Protein AF-G4YUX6-F1 (afdb_monomer)

Radius of gyration: 22.44 Å; Cα contacts (8 Å, |Δi|>4): 174; chains: 1; bounding box: 49×54×58 Å

Mean predicted aligned error: 15.96 Å

Organism: Phytophthora sojae (strain P6497) (NCBI:txid1094619)

Foldseek 3Di:
DFEAADPVQDPPDVPDDQPDAQDGYTYDNVSDAAQVNVVVQVPPCRPPQCPDPGPNVDFDDDDDDPDRRNDDPAPLCVALVVQLVVQLVVVVVVVLVVQVVVVQCDPPDRHHDDPDDVVVVVSSVVSNVVQQPDADPVRHRRVNVSCVLQQNDDPPVRDDDPDVRPPVSPDDD

Solvent-accessible surface area (backbone atoms only — not comparable to full-atom values): 10595 Å² total; per-residue (Å²): 119,46,61,39,69,29,85,78,41,47,78,73,48,90,94,48,83,84,76,53,85,79,45,44,70,49,35,24,65,81,39,58,77,34,38,68,62,45,52,58,42,73,71,31,45,70,59,62,41,52,31,94,87,33,100,48,60,60,96,73,87,82,87,77,73,94,46,84,27,69,47,63,95,43,74,67,61,61,43,53,59,45,48,31,52,51,45,43,48,54,53,51,51,55,50,50,55,47,34,62,74,72,63,43,54,30,96,90,49,101,44,70,50,81,82,56,70,64,52,55,53,53,46,51,53,49,22,52,52,51,43,65,70,38,51,51,98,84,67,48,32,39,66,60,51,41,31,41,62,66,67,75,47,68,54,97,86,70,55,86,68,91,62,86,49,80,61,84,71,74,77,85,127

pLDDT: mean 72.68, std 15.34, range [26.62, 92.75]

Secondary structure (DSSP, 8-state):
-EEEE-TT--SSPTT-----TT--EEEETTSS--HHHHHHHHT-HHHHS-STTSTT-S--PPP----TTT--S-HHHHTHHHHHHHHHHHHHHHHHHHHHHHT-B-TTSSSBPP-HHHHHHHHHHHHHHHHHH-B-TTS-BHHHHHHHHTTSS--TT----------S-----

Sequence (173 aa):
MLIFKNPNSSHPIQGLPDSVDGVCYRSTPSAFINNVTMEEWLHDVRCCCWGPGGPFAGDRILWMDNASGHSSPEPADRFPIQRIKAHWRSICEARNMQAIRDGDWATNSKALSNPGKQFFLETAAECIRRVNLEVDNAGLNWAKKSMLECGLDVPADGVWKLVESYVSSWRLT

Structure (mmCIF, N/CA/C/O backbone):
data_AF-G4YUX6-F1
#
_entry.id   AF-G4YUX6-F1
#
loop_
_atom_site.group_PDB
_atom_site.id
_atom_site.type_symbol
_atom_site.label_atom_id
_atom_site.label_alt_id
_atom_site.label_comp_id
_atom_site.label_asym_id
_atom_site.label_entity_id
_atom_site.label_seq_id
_atom_site.pdbx_PDB_ins_code
_atom_site.Cartn_x
_atom_site.Cartn_y
_atom_site.Cartn_z
_atom_site.occupancy
_atom_site.B_iso_or_equiv
_atom_site.auth_seq_id
_atom_site.auth_comp_id
_atom_site.auth_asym_id
_atom_site.auth_atom_id
_atom_site.pdbx_PDB_model_num
ATOM 1 N N . MET A 1 1 ? 6.315 -18.478 12.107 1.00 76.69 1 MET A N 1
ATOM 2 C CA . MET A 1 1 ? 6.944 -17.266 12.671 1.00 76.69 1 MET A CA 1
ATOM 3 C C . MET A 1 1 ? 5.980 -16.585 13.625 1.00 76.69 1 MET A C 1
ATOM 5 O O . MET A 1 1 ? 4.806 -16.485 13.285 1.00 76.69 1 MET A O 1
ATOM 9 N N . LEU A 1 2 ? 6.449 -16.112 14.780 1.00 84.75 2 LEU A N 1
ATOM 10 C CA . LEU A 1 2 ? 5.675 -15.253 15.688 1.00 84.75 2 LEU A CA 1
ATOM 11 C C . LEU A 1 2 ? 6.240 -13.828 15.694 1.00 84.75 2 LEU A C 1
ATOM 13 O O . LEU A 1 2 ? 7.456 -13.656 15.682 1.00 84.75 2 LEU A O 1
ATOM 17 N N . ILE A 1 3 ? 5.374 -12.811 15.736 1.00 85.25 3 ILE A N 1
ATOM 18 C CA . ILE A 1 3 ? 5.790 -11.403 15.813 1.00 85.25 3 ILE A CA 1
ATOM 19 C C . ILE A 1 3 ? 5.377 -10.824 17.161 1.00 85.25 3 ILE A C 1
ATOM 21 O O . ILE A 1 3 ? 4.189 -10.712 17.463 1.00 85.25 3 ILE A O 1
ATOM 25 N N . PHE A 1 4 ? 6.360 -10.431 17.966 1.00 88.50 4 PHE A N 1
ATOM 26 C CA . PHE A 1 4 ? 6.120 -9.752 19.234 1.00 88.50 4 PHE A CA 1
ATOM 27 C C . PHE A 1 4 ? 6.168 -8.236 19.081 1.00 88.50 4 PHE A C 1
ATOM 29 O O . PHE A 1 4 ? 6.971 -7.684 18.328 1.00 88.50 4 PHE A O 1
ATOM 36 N N . LYS A 1 5 ? 5.335 -7.547 19.862 1.00 87.81 5 LYS A N 1
ATOM 37 C CA . LYS A 1 5 ? 5.416 -6.095 19.989 1.00 87.81 5 LYS A CA 1
ATOM 38 C C . LYS A 1 5 ? 6.638 -5.723 20.830 1.00 87.81 5 LYS A C 1
ATOM 40 O O . LYS A 1 5 ? 6.670 -6.022 22.020 1.00 87.81 5 LYS A O 1
ATOM 45 N N . ASN A 1 6 ? 7.609 -5.041 20.235 1.00 88.12 6 ASN A N 1
ATOM 46 C CA . ASN A 1 6 ? 8.800 -4.544 20.922 1.00 88.12 6 ASN A CA 1
ATOM 47 C C . ASN A 1 6 ? 9.208 -3.181 20.338 1.00 88.12 6 ASN A C 1
ATOM 49 O O . ASN A 1 6 ? 9.553 -3.124 19.156 1.00 88.12 6 ASN A O 1
ATOM 53 N N . PRO A 1 7 ? 9.214 -2.093 21.131 1.00 85.94 7 PRO A N 1
ATOM 54 C CA . PRO A 1 7 ? 9.617 -0.766 20.658 1.00 85.94 7 PRO A CA 1
ATOM 55 C C . PRO A 1 7 ? 11.010 -0.732 20.022 1.00 85.94 7 PRO A C 1
ATOM 57 O O . PRO A 1 7 ? 11.224 0.002 19.062 1.00 85.94 7 PRO A O 1
ATOM 60 N N . ASN A 1 8 ? 11.935 -1.556 20.519 1.00 85.81 8 ASN A N 1
ATOM 61 C CA . ASN A 1 8 ? 13.319 -1.581 20.050 1.00 85.81 8 ASN A CA 1
ATOM 62 C C . ASN A 1 8 ? 13.522 -2.479 18.824 1.00 85.81 8 ASN A C 1
ATOM 64 O O . ASN A 1 8 ? 14.619 -2.500 18.278 1.00 85.81 8 ASN A O 1
ATOM 68 N N . SER A 1 9 ? 12.498 -3.244 18.418 1.00 84.31 9 SER A N 1
ATOM 69 C CA . SER A 1 9 ? 12.578 -4.253 17.344 1.00 84.31 9 SER A CA 1
ATOM 70 C C . SER A 1 9 ? 13.787 -5.190 17.465 1.00 84.31 9 SER A C 1
ATOM 72 O O . SER A 1 9 ? 14.329 -5.659 16.472 1.00 84.31 9 SER A O 1
ATOM 74 N N . SER A 1 10 ? 14.257 -5.439 18.689 1.00 84.12 10 SER A N 1
ATOM 75 C CA . SER A 1 10 ? 15.472 -6.212 18.927 1.00 84.12 10 SER A CA 1
ATOM 76 C C . SER A 1 10 ? 15.201 -7.710 18.790 1.00 84.12 10 SER A C 1
ATOM 78 O O . SER A 1 10 ? 14.180 -8.214 19.273 1.00 84.12 10 SER A O 1
ATOM 80 N N . HIS A 1 11 ? 16.139 -8.438 18.191 1.00 81.56 11 HIS A N 1
ATOM 81 C CA . HIS A 1 11 ? 16.162 -9.898 18.189 1.00 81.56 11 HIS A CA 1
ATOM 82 C C . HIS A 1 11 ? 17.566 -10.380 18.599 1.00 81.56 11 HIS A C 1
ATOM 84 O O . HIS A 1 11 ? 18.544 -9.932 18.001 1.00 81.56 11 HIS A O 1
ATOM 90 N N . PRO A 1 12 ? 17.692 -11.235 19.634 1.00 84.69 12 PRO A N 1
ATOM 91 C CA . PRO A 1 12 ? 16.630 -11.707 20.531 1.00 84.69 12 PRO A CA 1
ATOM 92 C C . PRO A 1 12 ? 16.077 -10.595 21.453 1.00 84.69 12 PRO A C 1
ATOM 94 O O . PRO A 1 12 ? 16.724 -9.578 21.706 1.00 84.69 12 PRO A O 1
ATOM 97 N N . ILE A 1 13 ? 14.861 -10.784 21.975 1.00 86.25 13 ILE A N 1
ATOM 98 C CA . ILE A 1 13 ? 14.311 -9.965 23.066 1.00 86.25 13 ILE A CA 1
ATOM 99 C C . ILE A 1 13 ? 15.038 -10.347 24.363 1.00 86.25 13 ILE A C 1
ATOM 101 O O . ILE A 1 13 ? 15.202 -11.528 24.672 1.00 86.25 13 ILE A O 1
ATOM 105 N N . GLN A 1 14 ? 15.467 -9.350 25.143 1.00 85.31 14 GLN A N 1
ATOM 106 C CA . GLN A 1 14 ? 16.154 -9.584 26.413 1.00 85.31 14 GLN A CA 1
ATOM 107 C C . GLN A 1 14 ? 15.294 -10.455 27.344 1.00 85.31 14 GLN A C 1
ATOM 109 O O . GLN A 1 14 ? 14.161 -10.105 27.664 1.00 85.31 14 GLN A O 1
ATOM 114 N N . GLY A 1 15 ? 15.847 -11.587 27.787 1.00 85.69 15 GLY A N 1
ATOM 115 C CA . GLY A 1 15 ? 15.155 -12.534 28.666 1.00 85.69 15 GLY A CA 1
ATOM 116 C C . GLY A 1 15 ? 14.220 -13.523 27.959 1.00 85.69 15 GLY A C 1
ATOM 117 O O . GLY A 1 15 ? 13.627 -14.353 28.641 1.00 85.69 15 GLY A O 1
ATOM 118 N N . LEU A 1 16 ? 14.109 -13.487 26.625 1.00 84.94 16 LEU A N 1
ATOM 119 C CA . LEU A 1 16 ? 13.313 -14.440 25.850 1.00 84.94 16 LEU A CA 1
ATOM 120 C C . LEU A 1 16 ? 14.203 -15.215 24.859 1.00 84.94 16 LEU A C 1
ATOM 122 O O . LEU A 1 16 ? 14.509 -14.706 23.778 1.00 84.94 16 LEU A O 1
ATOM 126 N N . PRO A 1 17 ? 14.631 -16.444 25.187 1.00 82.88 17 PRO A N 1
ATOM 127 C CA . PRO A 1 17 ? 15.418 -17.256 24.267 1.00 82.88 17 PRO A CA 1
ATOM 128 C C . PRO A 1 17 ? 14.576 -17.708 23.064 1.00 82.88 17 PRO A C 1
ATOM 130 O O . PRO A 1 17 ? 13.435 -18.138 23.211 1.00 82.88 17 PRO A O 1
ATOM 133 N N . ASP A 1 18 ? 15.152 -17.630 21.864 1.00 82.62 18 ASP A N 1
ATOM 134 C CA . ASP A 1 18 ? 14.541 -18.092 20.608 1.00 82.62 18 ASP A CA 1
ATOM 135 C C . ASP A 1 18 ? 14.989 -19.530 20.303 1.00 82.62 18 ASP A C 1
ATOM 137 O O . ASP A 1 18 ? 15.729 -19.774 19.351 1.00 82.62 18 ASP A O 1
ATOM 141 N N . SER A 1 19 ? 14.645 -20.472 21.186 1.00 82.06 19 SER A N 1
ATOM 142 C CA . SER A 1 19 ? 15.184 -21.845 21.187 1.00 82.06 19 SER A CA 1
ATOM 143 C C . SER A 1 19 ? 14.128 -22.939 21.005 1.00 82.06 19 SER A C 1
ATOM 145 O O . SER A 1 19 ? 14.413 -24.108 21.260 1.00 82.06 19 SER A O 1
ATOM 147 N N . VAL A 1 20 ? 12.901 -22.577 20.627 1.00 80.31 20 VAL A N 1
ATOM 148 C CA . VAL A 1 20 ? 11.814 -23.540 20.410 1.00 80.31 20 VAL A CA 1
ATOM 149 C C . VAL A 1 20 ? 11.936 -24.117 19.002 1.00 80.31 20 VAL A C 1
ATOM 151 O O . VAL A 1 20 ? 11.973 -23.376 18.025 1.00 80.31 20 VAL A O 1
ATOM 154 N N . ASP A 1 21 ? 12.014 -25.440 18.892 1.00 73.81 21 ASP A N 1
ATOM 155 C CA . ASP A 1 21 ? 12.137 -26.094 17.590 1.00 73.81 21 ASP A CA 1
ATOM 156 C C . ASP A 1 21 ? 10.870 -25.904 16.736 1.00 73.81 21 ASP A C 1
ATOM 158 O O . ASP A 1 21 ? 9.747 -25.891 17.247 1.00 73.81 21 ASP A O 1
ATOM 162 N N . GLY A 1 22 ? 11.054 -25.703 15.431 1.00 72.56 22 GLY A N 1
ATOM 163 C CA . GLY A 1 22 ? 9.977 -25.439 14.470 1.00 72.56 22 GLY A CA 1
ATOM 164 C C . GLY A 1 22 ? 9.318 -24.052 14.551 1.00 72.56 22 GLY A C 1
ATOM 165 O O . GLY A 1 22 ? 8.469 -23.735 13.716 1.00 72.56 22 GLY A O 1
ATOM 166 N N . VAL A 1 23 ? 9.691 -23.196 15.512 1.00 73.81 23 VAL A N 1
ATOM 167 C CA . VAL A 1 23 ? 9.138 -21.839 15.645 1.00 73.81 23 VAL A CA 1
ATOM 168 C C . VAL A 1 23 ? 10.242 -20.832 15.951 1.00 73.81 23 VAL A C 1
ATOM 170 O O . VAL A 1 23 ? 10.874 -20.889 16.994 1.00 73.81 23 VAL A O 1
ATOM 173 N N . CYS A 1 24 ? 10.403 -19.840 15.078 1.00 80.81 24 CYS A N 1
ATOM 174 C CA . CYS A 1 24 ? 11.178 -18.633 15.356 1.00 80.81 24 CYS A CA 1
ATOM 175 C C . CYS A 1 24 ? 10.247 -17.447 15.641 1.00 80.81 24 CYS A C 1
ATOM 177 O O . CYS A 1 24 ? 9.131 -17.364 15.093 1.00 80.81 24 CYS A O 1
ATOM 179 N N . TYR A 1 25 ? 10.720 -16.495 16.444 1.00 87.31 25 TYR A N 1
ATOM 180 C CA . TYR A 1 25 ? 10.066 -15.198 16.594 1.00 87.31 25 TYR A CA 1
ATOM 181 C C . TYR A 1 25 ? 10.913 -14.039 16.054 1.00 87.31 25 TYR A C 1
ATOM 183 O O . TYR A 1 25 ? 12.139 -14.114 15.963 1.00 87.31 25 TYR A O 1
ATOM 191 N N . ARG A 1 26 ? 10.245 -12.932 15.728 1.00 87.38 26 ARG A N 1
ATOM 192 C CA . ARG A 1 26 ? 10.851 -11.602 15.556 1.00 87.38 26 ARG A CA 1
ATOM 193 C C . ARG A 1 26 ? 10.054 -10.574 16.339 1.00 87.38 26 ARG A C 1
ATOM 195 O O . ARG A 1 26 ? 9.035 -10.899 16.956 1.00 87.38 26 ARG A O 1
ATOM 202 N N . SER A 1 27 ? 10.528 -9.334 16.350 1.00 88.56 27 SER A N 1
ATOM 203 C CA . SER A 1 27 ? 9.844 -8.269 17.064 1.00 88.56 27 SER A CA 1
ATOM 204 C C . SER A 1 27 ? 9.809 -6.967 16.276 1.00 88.56 27 SER A C 1
ATOM 206 O O . SER A 1 27 ? 10.778 -6.607 15.617 1.00 88.56 27 SER A O 1
ATOM 208 N N . THR A 1 28 ? 8.670 -6.277 16.329 1.00 86.62 28 THR A N 1
ATOM 209 C CA . THR A 1 28 ? 8.457 -4.979 15.672 1.00 86.62 28 THR A CA 1
ATOM 210 C C . THR A 1 28 ? 7.676 -4.045 16.598 1.00 86.62 28 THR A C 1
ATOM 212 O O . THR A 1 28 ? 6.963 -4.519 17.491 1.00 86.62 28 THR A O 1
ATOM 215 N N . PRO A 1 29 ? 7.718 -2.712 16.414 1.00 85.06 29 PRO A N 1
ATOM 216 C CA . PRO A 1 29 ? 7.067 -1.781 17.341 1.00 85.06 29 PRO A CA 1
ATOM 217 C C . PRO A 1 29 ? 5.538 -1.893 17.307 1.00 85.06 29 PRO A C 1
ATOM 219 O O . PRO A 1 29 ? 4.855 -1.568 18.281 1.00 85.06 29 PRO A O 1
ATOM 222 N N . SER A 1 30 ? 4.997 -2.362 16.182 1.00 84.81 30 SER A N 1
ATOM 223 C CA . SER A 1 30 ? 3.564 -2.478 15.922 1.00 84.81 30 SER A CA 1
ATOM 224 C C . SER A 1 30 ? 3.024 -3.903 16.074 1.00 84.81 30 SER A C 1
ATOM 226 O O . SER A 1 30 ? 1.810 -4.073 16.046 1.00 84.81 30 SER A O 1
ATOM 228 N N . ALA A 1 31 ? 3.893 -4.904 16.274 1.00 84.38 31 ALA A N 1
ATOM 229 C CA . ALA A 1 31 ? 3.558 -6.332 16.225 1.00 84.38 31 ALA A CA 1
ATOM 230 C C . ALA A 1 31 ? 3.065 -6.832 14.849 1.00 84.38 31 ALA A C 1
ATOM 232 O O . ALA A 1 31 ? 2.552 -7.944 14.743 1.00 84.38 31 ALA A O 1
ATOM 233 N N . PHE A 1 32 ? 3.227 -6.028 13.795 1.00 82.94 32 PHE A N 1
ATOM 234 C CA . PHE A 1 32 ? 2.947 -6.425 12.416 1.00 82.94 32 PHE A CA 1
ATOM 235 C C . PHE A 1 32 ? 4.242 -6.763 11.676 1.00 82.94 32 PHE A C 1
ATOM 237 O O . PHE A 1 32 ? 5.305 -6.222 11.995 1.00 82.94 32 PHE A O 1
ATOM 244 N N . ILE A 1 33 ? 4.133 -7.645 10.680 1.00 78.31 33 ILE A N 1
ATOM 245 C CA . ILE A 1 33 ? 5.218 -7.958 9.746 1.00 78.31 33 ILE A CA 1
ATOM 246 C C . ILE A 1 33 ? 5.518 -6.733 8.871 1.00 78.31 33 ILE A C 1
ATOM 248 O O . ILE A 1 33 ? 4.611 -6.002 8.464 1.00 78.31 33 ILE A O 1
ATOM 252 N N . ASN A 1 34 ? 6.797 -6.517 8.587 1.00 78.38 34 ASN A N 1
ATOM 253 C CA . ASN A 1 34 ? 7.279 -5.564 7.594 1.00 78.38 34 ASN A CA 1
ATOM 254 C C . ASN A 1 34 ? 8.292 -6.268 6.680 1.00 78.38 34 ASN A C 1
ATOM 256 O O . ASN A 1 34 ? 8.671 -7.409 6.943 1.00 78.38 34 ASN A O 1
ATOM 260 N N . ASN A 1 35 ? 8.735 -5.573 5.637 1.00 74.19 35 ASN A N 1
ATOM 261 C CA . ASN A 1 35 ? 9.688 -6.089 4.658 1.00 74.19 35 ASN A CA 1
ATOM 262 C C . ASN A 1 35 ? 10.990 -6.609 5.292 1.00 74.19 35 ASN A C 1
ATOM 264 O O . ASN A 1 35 ? 11.410 -7.716 4.982 1.00 74.19 35 ASN A O 1
ATOM 268 N N . VAL A 1 36 ? 11.583 -5.867 6.233 1.00 78.88 36 VAL A N 1
ATOM 269 C CA . VAL A 1 36 ? 12.828 -6.271 6.913 1.00 78.88 36 VAL A CA 1
ATOM 270 C C . VAL A 1 36 ? 12.622 -7.564 7.700 1.00 78.88 36 VAL A C 1
ATOM 272 O O . VAL A 1 36 ? 13.368 -8.525 7.561 1.00 78.88 36 VAL A O 1
ATOM 275 N N . THR A 1 37 ? 11.557 -7.623 8.496 1.00 77.88 37 THR A N 1
ATOM 276 C CA . THR A 1 37 ? 11.209 -8.799 9.297 1.00 77.88 37 THR A CA 1
ATOM 277 C C . THR A 1 37 ? 10.868 -10.009 8.423 1.00 77.88 37 THR A C 1
ATOM 279 O O . THR A 1 37 ? 11.143 -11.143 8.810 1.00 77.88 37 THR A O 1
ATOM 282 N N . MET A 1 38 ? 10.289 -9.779 7.244 1.00 78.88 38 MET A N 1
ATOM 283 C CA . MET A 1 38 ? 10.006 -10.818 6.258 1.00 78.88 38 MET A CA 1
ATOM 284 C C . MET A 1 38 ? 11.296 -11.375 5.633 1.00 78.88 38 MET A C 1
ATOM 286 O O . MET A 1 38 ? 11.452 -12.591 5.548 1.00 78.88 38 MET A O 1
ATOM 290 N N . GLU A 1 39 ? 12.249 -10.516 5.263 1.00 75.56 39 GLU A N 1
ATOM 291 C CA . GLU A 1 39 ? 13.572 -10.929 4.769 1.00 75.56 39 GLU A CA 1
ATOM 292 C C . GLU A 1 39 ? 14.336 -11.735 5.829 1.00 75.56 39 GLU A C 1
ATOM 294 O O . GLU A 1 39 ? 14.796 -12.849 5.570 1.00 75.56 39 GLU A O 1
ATOM 299 N N . GLU A 1 40 ? 14.394 -11.232 7.065 1.00 77.94 40 GLU A N 1
ATOM 300 C CA . GLU A 1 40 ? 15.013 -11.934 8.196 1.00 77.94 40 GLU A CA 1
ATOM 301 C C . GLU A 1 40 ? 14.377 -13.300 8.479 1.00 77.94 40 GLU A C 1
ATOM 303 O O . GLU A 1 40 ? 15.036 -14.188 9.028 1.00 77.94 40 GLU A O 1
ATOM 308 N N . TRP A 1 41 ? 13.090 -13.464 8.167 1.00 76.44 41 TRP A N 1
ATOM 309 C CA . TRP A 1 41 ? 12.398 -14.741 8.282 1.00 76.44 41 TRP A CA 1
ATOM 310 C C . TRP A 1 41 ? 12.785 -15.697 7.162 1.00 76.44 41 TRP A C 1
ATOM 312 O O . TRP A 1 41 ? 13.108 -16.848 7.449 1.00 76.44 41 TRP A O 1
ATOM 322 N N . 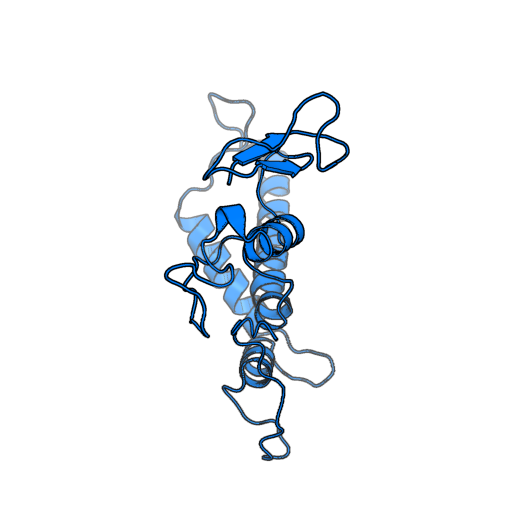LEU A 1 42 ? 12.811 -15.234 5.910 1.00 75.12 42 LEU A N 1
ATOM 323 C CA . LEU A 1 42 ? 13.205 -16.053 4.759 1.00 75.12 42 LEU A CA 1
ATOM 324 C C . LEU A 1 42 ? 14.629 -16.607 4.904 1.00 75.12 42 LEU A C 1
ATOM 326 O O . LEU A 1 42 ? 14.883 -17.744 4.511 1.00 75.12 42 LEU A O 1
ATOM 330 N N . HIS A 1 43 ? 15.529 -15.850 5.534 1.00 73.56 43 HIS A N 1
ATOM 331 C CA . HIS A 1 43 ? 16.889 -16.299 5.836 1.00 73.56 43 HIS A CA 1
ATOM 332 C C . HIS A 1 43 ? 17.001 -17.225 7.068 1.00 73.56 43 HIS A C 1
ATOM 334 O O . HIS A 1 43 ? 18.052 -17.835 7.277 1.00 73.56 43 HIS A O 1
ATOM 340 N N . ASP A 1 44 ? 15.953 -17.376 7.890 1.00 73.44 44 ASP A N 1
ATOM 341 C CA . ASP A 1 44 ? 15.985 -18.249 9.072 1.00 73.44 44 ASP A CA 1
ATOM 342 C C . ASP A 1 44 ? 15.709 -19.710 8.692 1.00 73.44 44 ASP A C 1
ATOM 344 O O . ASP A 1 44 ? 14.568 -20.163 8.538 1.00 73.44 44 ASP A O 1
ATOM 348 N N . VAL A 1 45 ? 16.794 -20.479 8.591 1.00 66.62 45 VAL A N 1
ATOM 349 C CA . VAL A 1 45 ? 16.792 -21.900 8.212 1.00 66.62 45 VAL A CA 1
ATOM 350 C C . VAL A 1 45 ? 15.887 -22.776 9.083 1.00 66.62 45 VAL A C 1
ATOM 352 O O . VAL A 1 45 ? 15.367 -23.781 8.594 1.00 66.62 45 VAL A O 1
ATOM 355 N N . ARG A 1 46 ? 15.655 -22.396 10.348 1.00 68.19 46 ARG A N 1
ATOM 356 C CA . ARG A 1 46 ? 14.812 -23.153 11.295 1.00 68.19 46 ARG A CA 1
ATOM 357 C C . ARG A 1 46 ? 13.329 -22.997 10.993 1.00 68.19 46 ARG A C 1
ATOM 359 O O . ARG A 1 46 ? 12.534 -23.887 11.267 1.00 68.19 46 ARG A O 1
ATOM 366 N N . CYS A 1 47 ? 12.963 -21.837 10.466 1.00 62.03 47 CYS A N 1
ATOM 367 C CA . CYS A 1 47 ? 11.580 -21.406 10.345 1.00 62.03 47 CYS A CA 1
ATOM 368 C C . CYS A 1 47 ? 10.975 -21.779 8.993 1.00 62.03 47 CYS A C 1
ATOM 370 O O . CYS A 1 47 ? 9.760 -21.924 8.870 1.00 62.03 47 CYS A O 1
ATOM 372 N N . CYS A 1 48 ? 11.831 -21.910 7.986 1.00 58.47 48 CYS A N 1
ATOM 373 C CA . CYS A 1 48 ? 11.393 -21.952 6.607 1.00 58.47 48 CYS A CA 1
ATOM 374 C C . CYS A 1 48 ? 11.709 -23.316 5.937 1.00 58.47 48 CYS A C 1
ATOM 376 O O . CYS A 1 48 ? 11.267 -23.567 4.824 1.00 58.47 48 CYS A O 1
ATOM 378 N N . CYS A 1 49 ? 12.409 -24.243 6.607 1.00 59.09 49 CYS A N 1
ATOM 379 C CA . CYS A 1 49 ? 12.775 -25.564 6.061 1.00 59.09 49 CYS A CA 1
ATOM 380 C C . CYS A 1 49 ? 13.660 -25.518 4.783 1.00 59.09 49 CYS A C 1
ATOM 382 O O . CYS A 1 49 ? 13.791 -26.534 4.097 1.00 59.09 49 CYS A O 1
ATOM 384 N N . TRP A 1 50 ? 14.296 -24.372 4.484 1.00 57.31 50 TRP A N 1
ATOM 385 C CA . TRP A 1 50 ? 15.209 -24.158 3.335 1.00 57.31 50 TRP A CA 1
ATOM 386 C C . TRP A 1 50 ? 16.680 -24.449 3.662 1.00 57.31 50 TRP A C 1
ATOM 388 O O . TRP A 1 50 ? 17.553 -24.233 2.827 1.00 57.31 50 TRP A O 1
ATOM 398 N N . GLY A 1 51 ? 16.980 -24.907 4.880 1.00 57.16 51 GLY A N 1
ATOM 399 C CA . GLY A 1 51 ? 18.345 -25.261 5.262 1.00 57.16 51 GLY A CA 1
ATOM 400 C C . GLY A 1 51 ? 18.905 -26.434 4.439 1.00 57.16 51 GLY A C 1
ATOM 401 O O . GLY A 1 51 ? 18.134 -27.221 3.877 1.00 57.16 51 GLY A O 1
ATOM 402 N N . PRO A 1 52 ? 20.240 -26.606 4.397 1.00 50.69 52 PRO A N 1
ATOM 403 C CA . PRO A 1 52 ? 20.869 -27.757 3.754 1.00 50.69 52 PRO A CA 1
ATOM 404 C C . PRO A 1 52 ? 20.320 -29.065 4.346 1.00 50.69 52 PRO A C 1
ATOM 406 O O . PRO A 1 52 ? 20.483 -29.327 5.536 1.00 50.69 52 PRO A O 1
ATOM 409 N N . GLY A 1 53 ? 19.637 -29.868 3.526 1.00 57.06 53 GLY A N 1
ATOM 410 C CA . GLY A 1 53 ? 19.001 -31.126 3.947 1.00 57.06 53 GLY A CA 1
ATOM 411 C C . GLY A 1 53 ? 17.517 -31.032 4.332 1.00 57.06 53 GLY A C 1
ATOM 412 O O . GLY A 1 53 ? 16.912 -32.059 4.635 1.00 57.06 53 GLY A O 1
ATOM 413 N N . GLY A 1 54 ? 16.906 -29.844 4.289 1.00 59.78 54 GLY A N 1
ATOM 414 C CA . GLY A 1 54 ? 15.451 -29.690 4.375 1.00 59.78 54 GLY A CA 1
ATOM 415 C C . GLY A 1 54 ? 14.741 -30.110 3.076 1.00 59.78 54 GLY A C 1
ATOM 416 O O . GLY A 1 54 ? 15.365 -30.141 2.011 1.00 59.78 54 GLY A O 1
ATOM 417 N N . PRO A 1 55 ? 13.424 -30.396 3.106 1.00 57.19 55 PRO A N 1
A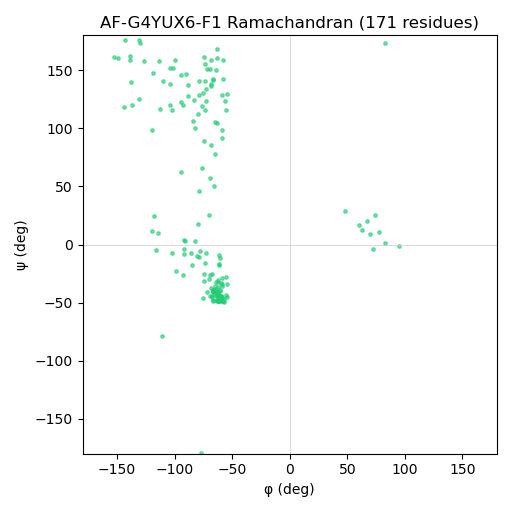TOM 418 C CA . PRO A 1 55 ? 12.658 -30.796 1.916 1.00 57.19 55 PRO A CA 1
ATOM 419 C C . PRO A 1 55 ? 12.628 -29.732 0.797 1.00 57.19 55 PRO A C 1
ATOM 421 O O . PRO A 1 55 ? 12.191 -30.020 -0.319 1.00 57.19 55 PRO A O 1
ATOM 424 N N . PHE A 1 56 ? 13.116 -28.514 1.067 1.00 59.38 56 PHE A N 1
ATOM 425 C CA . PHE A 1 56 ? 13.100 -27.370 0.152 1.00 59.38 56 PHE A CA 1
ATOM 426 C C . PHE A 1 56 ? 14.500 -26.847 -0.230 1.00 59.38 56 PHE A C 1
ATOM 428 O O . PHE A 1 56 ? 14.629 -25.697 -0.623 1.00 59.38 56 PHE A O 1
ATOM 435 N N . ALA A 1 57 ? 15.546 -27.676 -0.158 1.00 58.34 57 ALA A N 1
ATOM 436 C CA . ALA A 1 57 ? 16.953 -27.289 -0.366 1.00 58.34 57 ALA A CA 1
ATOM 437 C C . ALA A 1 57 ? 17.381 -26.922 -1.818 1.00 58.34 57 ALA A C 1
ATOM 439 O O . ALA A 1 57 ? 18.546 -27.083 -2.167 1.00 58.34 57 ALA A O 1
ATOM 440 N N . GLY A 1 58 ? 16.480 -26.464 -2.692 1.00 60.34 58 GLY A N 1
ATOM 441 C CA . GLY A 1 58 ? 16.842 -25.997 -4.041 1.00 60.34 58 GLY A CA 1
ATOM 442 C C . GLY A 1 58 ? 15.999 -24.806 -4.483 1.00 60.34 58 GLY A C 1
ATOM 443 O O . GLY A 1 58 ? 15.066 -24.438 -3.780 1.00 60.34 58 GLY A O 1
ATOM 444 N N . ASP A 1 59 ? 16.284 -24.245 -5.659 1.00 60.44 59 ASP A N 1
ATOM 445 C CA . ASP A 1 59 ? 15.569 -23.077 -6.196 1.00 60.44 59 ASP A CA 1
ATOM 446 C C . ASP A 1 59 ? 14.055 -23.312 -6.259 1.00 60.44 59 ASP A C 1
ATOM 448 O O . ASP A 1 59 ? 13.595 -24.333 -6.789 1.00 60.44 59 ASP A O 1
ATOM 452 N N . ARG A 1 60 ? 13.259 -22.378 -5.726 1.00 63.12 60 ARG A N 1
ATOM 453 C CA . ARG A 1 60 ? 11.789 -22.430 -5.778 1.00 63.12 60 ARG A CA 1
ATOM 454 C C . ARG A 1 60 ? 11.189 -21.062 -6.068 1.00 63.12 60 ARG A C 1
ATOM 456 O O . ARG A 1 60 ? 11.812 -20.026 -5.873 1.00 63.12 60 ARG A O 1
ATOM 463 N N . ILE A 1 61 ? 9.929 -21.104 -6.487 1.00 59.16 61 ILE A N 1
ATOM 464 C CA . ILE A 1 61 ? 9.059 -19.943 -6.650 1.00 59.16 61 ILE A CA 1
ATOM 465 C C . ILE A 1 61 ? 8.112 -19.915 -5.447 1.00 59.16 61 ILE A C 1
ATOM 467 O O . ILE A 1 61 ? 7.319 -20.841 -5.266 1.00 59.16 61 ILE A O 1
ATOM 471 N N . LEU A 1 62 ? 8.209 -18.872 -4.622 1.00 64.81 62 LEU A N 1
ATOM 472 C CA . LEU A 1 62 ? 7.293 -18.624 -3.511 1.00 64.81 62 LEU A CA 1
ATOM 473 C C . LEU A 1 62 ? 6.166 -17.700 -3.989 1.00 64.81 62 LEU A C 1
ATOM 475 O O . LEU A 1 62 ? 6.423 -16.577 -4.408 1.00 64.81 62 LEU A O 1
ATOM 479 N N . TRP A 1 63 ? 4.923 -18.171 -3.918 1.00 54.62 63 TRP A N 1
ATOM 480 C CA . TRP A 1 63 ? 3.741 -17.360 -4.217 1.00 54.62 63 TRP A CA 1
ATOM 481 C C . TRP A 1 63 ? 3.202 -16.762 -2.918 1.00 54.62 63 TRP A C 1
ATOM 483 O O . TRP A 1 63 ? 2.887 -17.503 -1.987 1.00 54.62 63 TRP A O 1
ATOM 493 N N . MET A 1 64 ? 3.098 -15.436 -2.853 1.00 62.69 64 MET A N 1
ATOM 494 C CA . MET A 1 64 ? 2.597 -14.699 -1.689 1.00 62.69 64 MET A CA 1
ATOM 495 C C . MET A 1 64 ? 1.458 -13.762 -2.090 1.00 62.69 64 MET A C 1
ATOM 497 O O . MET A 1 64 ? 1.329 -13.384 -3.255 1.00 62.69 64 MET A O 1
ATOM 501 N N . ASP A 1 65 ? 0.618 -13.388 -1.129 1.00 64.06 65 ASP A N 1
ATOM 502 C CA . ASP A 1 65 ? -0.360 -12.320 -1.310 1.00 64.06 65 ASP A CA 1
ATOM 503 C C . ASP A 1 65 ? 0.324 -10.940 -1.303 1.00 64.06 65 ASP A C 1
ATOM 505 O O . ASP A 1 65 ? 1.395 -10.752 -0.724 1.00 64.06 65 ASP A O 1
ATOM 509 N N . ASN A 1 66 ? -0.311 -9.947 -1.936 1.00 63.72 66 ASN A N 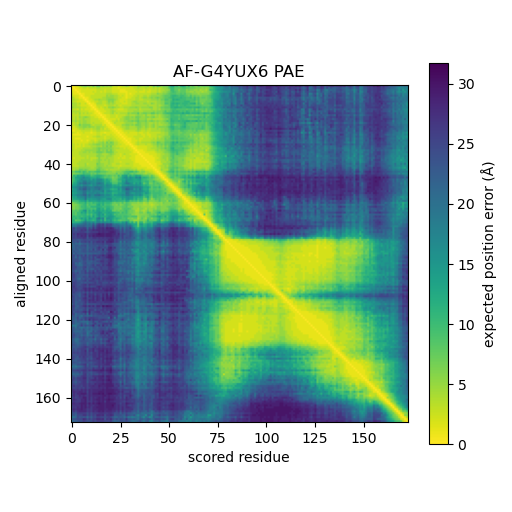1
ATOM 510 C CA . ASN A 1 66 ? 0.206 -8.575 -2.034 1.00 63.72 66 ASN A CA 1
ATOM 511 C C . ASN A 1 66 ? -0.036 -7.764 -0.741 1.00 63.72 66 ASN A C 1
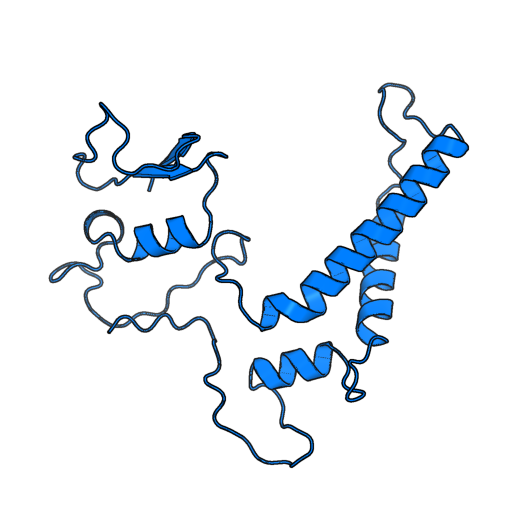ATOM 513 O O . ASN A 1 66 ? -0.566 -6.648 -0.762 1.00 63.72 66 ASN A O 1
ATOM 517 N N . ALA A 1 67 ? 0.262 -8.362 0.413 1.00 61.62 67 ALA A N 1
ATOM 518 C CA . ALA A 1 67 ? 0.210 -7.668 1.687 1.00 61.62 67 ALA A CA 1
ATOM 519 C C . ALA A 1 67 ? 1.405 -6.714 1.794 1.00 61.62 67 ALA A C 1
ATOM 521 O O . ALA A 1 67 ? 2.529 -7.060 1.446 1.00 61.62 67 ALA A O 1
ATOM 522 N N . SER A 1 68 ? 1.189 -5.521 2.353 1.00 61.62 68 SER A N 1
ATOM 523 C CA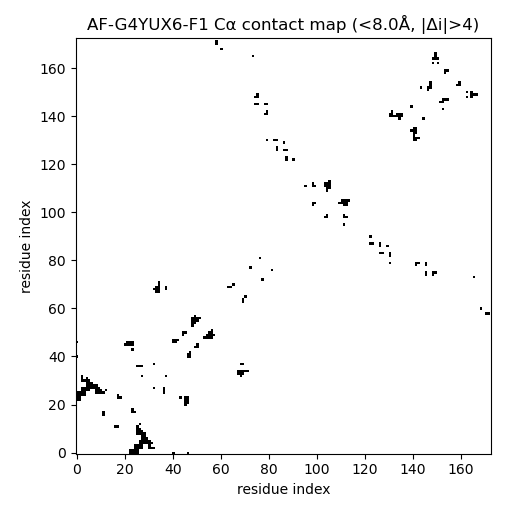 . SER A 1 68 ? 2.204 -4.455 2.399 1.00 61.62 68 SER A CA 1
ATOM 524 C C . SER A 1 68 ? 3.497 -4.806 3.149 1.00 61.62 68 SER A C 1
ATOM 526 O O . SER A 1 68 ? 4.441 -4.026 3.109 1.00 61.62 68 SER A O 1
ATOM 528 N N . GLY A 1 69 ? 3.522 -5.918 3.890 1.00 59.16 69 GLY A N 1
ATOM 529 C CA . GLY A 1 69 ? 4.717 -6.433 4.560 1.00 59.16 69 GLY A CA 1
ATOM 530 C C . GLY A 1 69 ? 5.525 -7.445 3.738 1.00 59.16 69 GLY A C 1
ATOM 531 O O . GLY A 1 69 ? 6.613 -7.804 4.170 1.00 59.16 69 GLY A O 1
ATOM 532 N N . HIS A 1 70 ? 5.011 -7.904 2.591 1.00 61.69 70 HIS A N 1
ATOM 533 C CA . HIS A 1 70 ? 5.671 -8.864 1.693 1.00 61.69 70 HIS A CA 1
ATOM 534 C C . HIS A 1 70 ? 6.368 -8.179 0.518 1.00 61.69 70 HIS A C 1
ATOM 536 O O . HIS A 1 70 ? 7.302 -8.728 -0.060 1.00 61.69 70 HIS A O 1
ATOM 542 N N . SER A 1 71 ? 5.938 -6.967 0.180 1.00 56.75 71 SER A N 1
ATOM 543 C CA . SER A 1 71 ? 6.583 -6.153 -0.835 1.00 56.75 71 SER A CA 1
ATOM 544 C C . SER A 1 71 ? 7.865 -5.554 -0.253 1.00 56.75 71 SER A C 1
ATOM 546 O O . SER A 1 71 ? 7.822 -4.747 0.684 1.00 56.75 71 SER A O 1
ATOM 548 N N . SER A 1 72 ? 9.019 -5.875 -0.844 1.00 53.22 72 SER A N 1
ATOM 549 C CA . SER A 1 72 ? 10.109 -4.895 -0.849 1.00 53.22 72 SER A CA 1
ATOM 550 C C . SER A 1 72 ? 9.570 -3.619 -1.530 1.00 53.22 72 SER A C 1
ATOM 552 O O . SER A 1 72 ? 8.546 -3.685 -2.217 1.00 53.22 72 SER A O 1
ATOM 554 N N . PRO A 1 73 ? 10.152 -2.427 -1.325 1.00 49.50 73 PRO A N 1
ATOM 555 C CA . PRO A 1 73 ? 9.738 -1.241 -2.069 1.00 49.50 73 PRO A CA 1
ATOM 556 C C . PRO A 1 73 ? 10.062 -1.418 -3.566 1.00 49.50 73 PRO A C 1
ATOM 558 O O . PRO A 1 73 ? 11.046 -0.874 -4.064 1.00 49.50 73 PRO A O 1
ATOM 561 N N . GLU A 1 74 ? 9.244 -2.191 -4.280 1.00 51.19 74 GLU A N 1
ATOM 562 C CA . GLU A 1 74 ? 9.398 -2.469 -5.697 1.00 51.19 74 GLU A CA 1
ATOM 563 C C . GLU A 1 74 ? 9.055 -1.223 -6.533 1.00 51.19 74 GLU A C 1
ATOM 565 O O . GLU A 1 74 ? 8.211 -0.403 -6.147 1.00 51.19 74 GLU A O 1
ATOM 570 N N . PRO A 1 75 ? 9.671 -1.068 -7.716 1.00 48.47 75 PRO A N 1
ATOM 571 C CA . PRO A 1 75 ? 9.352 0.009 -8.654 1.00 48.47 75 PRO A CA 1
ATOM 572 C C . PRO A 1 75 ? 7.883 0.002 -9.121 1.00 48.47 75 PRO A C 1
ATOM 574 O O . PRO A 1 75 ? 7.275 1.059 -9.285 1.00 48.47 75 PRO A O 1
ATOM 577 N N . ALA A 1 76 ? 7.258 -1.173 -9.246 1.00 42.12 76 ALA A N 1
ATOM 578 C CA . ALA A 1 76 ? 5.862 -1.289 -9.676 1.00 42.12 76 ALA A CA 1
ATOM 579 C C . ALA A 1 76 ? 4.875 -0.706 -8.644 1.00 42.12 76 ALA A C 1
ATOM 581 O O . ALA A 1 76 ? 3.934 0.011 -9.000 1.00 42.12 76 ALA A O 1
ATOM 582 N N . ASP A 1 77 ? 5.155 -0.921 -7.355 1.00 47.41 77 ASP A N 1
ATOM 583 C CA . ASP A 1 77 ? 4.444 -0.292 -6.242 1.00 47.41 77 ASP A CA 1
ATOM 584 C C . ASP A 1 77 ? 4.809 1.191 -6.068 1.00 47.41 77 ASP A C 1
ATOM 586 O O . ASP A 1 77 ? 4.077 1.916 -5.391 1.00 47.41 77 ASP A O 1
ATOM 590 N N . ARG A 1 78 ? 5.904 1.684 -6.672 1.00 55.94 78 ARG A N 1
ATOM 591 C CA . ARG A 1 78 ? 6.355 3.080 -6.521 1.00 55.94 78 ARG A CA 1
ATOM 592 C C . ARG A 1 78 ? 5.514 4.095 -7.278 1.00 55.94 78 ARG A C 1
ATOM 594 O O . ARG A 1 78 ? 5.493 5.250 -6.851 1.00 55.94 78 ARG A O 1
ATOM 601 N N . PHE A 1 79 ? 4.826 3.714 -8.355 1.00 65.88 79 PHE A N 1
ATOM 602 C CA . PHE A 1 79 ? 4.235 4.715 -9.246 1.00 65.88 79 PHE A CA 1
ATOM 603 C C . PHE A 1 79 ? 2.69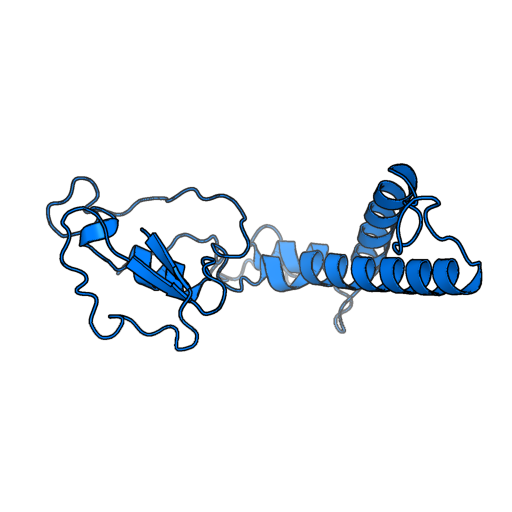9 4.752 -9.205 1.00 65.88 79 PHE A C 1
ATOM 605 O O . PHE A 1 79 ? 2.173 5.603 -8.486 1.00 65.88 79 PHE A O 1
ATOM 612 N N . PRO A 1 80 ? 1.909 3.868 -9.837 1.00 67.44 80 PRO A N 1
ATOM 613 C CA . PRO A 1 80 ? 0.473 4.107 -9.977 1.00 67.44 80 PRO A CA 1
ATOM 614 C C . PRO A 1 80 ? -0.260 3.951 -8.646 1.00 67.44 80 PRO A C 1
ATOM 616 O O . PRO A 1 80 ? -1.101 4.777 -8.309 1.00 67.44 80 PRO A O 1
ATOM 619 N N . ILE A 1 81 ? 0.098 2.947 -7.839 1.00 71.38 81 ILE A N 1
ATOM 620 C CA . ILE A 1 81 ? -0.562 2.675 -6.554 1.00 71.38 81 ILE A CA 1
ATOM 621 C C . ILE A 1 81 ? -0.310 3.803 -5.549 1.00 71.38 81 ILE A C 1
ATOM 623 O O . ILE A 1 81 ? -1.240 4.217 -4.857 1.00 71.38 81 ILE A O 1
ATOM 627 N N . GLN A 1 82 ? 0.908 4.350 -5.473 1.00 74.06 82 GLN A N 1
ATOM 628 C CA . GLN A 1 82 ? 1.187 5.497 -4.596 1.00 74.06 82 GLN A CA 1
ATOM 629 C C . GLN A 1 82 ? 0.445 6.751 -5.052 1.00 74.06 82 GLN A C 1
ATOM 631 O O . GLN A 1 82 ? -0.100 7.472 -4.215 1.00 74.06 82 GLN A O 1
ATOM 636 N N . ARG A 1 83 ? 0.356 6.992 -6.366 1.00 82.12 83 ARG A N 1
ATOM 637 C CA . ARG A 1 83 ? -0.425 8.112 -6.907 1.00 82.12 83 ARG A CA 1
ATOM 638 C C . ARG A 1 83 ? -1.924 7.925 -6.651 1.00 82.12 83 ARG A C 1
ATOM 640 O O . ARG A 1 83 ? -2.571 8.870 -6.206 1.00 82.12 83 ARG A O 1
ATOM 647 N N . ILE A 1 84 ? -2.460 6.709 -6.800 1.00 81.69 84 ILE A N 1
ATOM 648 C CA . ILE A 1 84 ? -3.850 6.368 -6.443 1.00 81.69 84 ILE A CA 1
ATOM 649 C C . ILE A 1 84 ? -4.087 6.640 -4.954 1.00 81.69 84 ILE A C 1
ATOM 651 O O . ILE A 1 84 ? -5.045 7.324 -4.605 1.00 81.69 84 ILE A O 1
ATOM 655 N N . LYS A 1 85 ? -3.195 6.168 -4.072 1.00 82.88 85 LYS A N 1
ATOM 656 C CA . LYS A 1 85 ? -3.278 6.410 -2.621 1.00 82.88 85 LYS A CA 1
ATOM 657 C C . LYS A 1 85 ? -3.227 7.904 -2.285 1.00 82.88 85 LYS A C 1
ATOM 659 O O . LYS A 1 85 ? -3.954 8.347 -1.396 1.00 82.88 85 LYS A O 1
ATOM 664 N N . ALA A 1 86 ? -2.395 8.681 -2.979 1.00 86.44 86 ALA A N 1
ATOM 665 C CA . ALA A 1 86 ? -2.285 10.125 -2.781 1.00 86.44 86 ALA A CA 1
ATOM 666 C C . ALA A 1 86 ? -3.569 10.865 -3.197 1.00 86.44 86 ALA A C 1
ATOM 668 O O . ALA A 1 86 ? -4.090 11.661 -2.412 1.00 86.44 86 ALA A O 1
ATOM 669 N N . HIS A 1 87 ? -4.120 10.562 -4.379 1.00 87.81 87 HIS A N 1
ATOM 670 C CA . HIS A 1 87 ? -5.399 11.129 -4.832 1.00 87.81 87 HIS A CA 1
ATOM 671 C C . HIS A 1 87 ? -6.552 10.738 -3.922 1.00 87.81 87 HIS A C 1
ATOM 673 O O . HIS A 1 87 ? -7.347 11.595 -3.542 1.00 87.81 87 HIS A O 1
ATOM 679 N N . TRP A 1 88 ? -6.600 9.469 -3.517 1.00 89.00 88 TRP A N 1
ATOM 680 C CA . TRP A 1 88 ? -7.605 8.964 -2.593 1.00 89.00 88 TRP A CA 1
ATOM 681 C C . TRP A 1 88 ? -7.587 9.749 -1.284 1.00 89.00 88 TRP A C 1
ATOM 683 O O . TRP A 1 88 ? -8.620 10.249 -0.842 1.00 89.00 88 TRP A O 1
ATOM 693 N N . ARG A 1 89 ? -6.397 9.915 -0.690 1.00 90.00 89 ARG A N 1
ATOM 694 C CA . ARG A 1 89 ? -6.225 10.689 0.542 1.00 90.00 89 ARG A CA 1
ATOM 695 C C . ARG A 1 89 ? -6.706 12.127 0.365 1.00 90.00 89 ARG A C 1
ATOM 697 O O . ARG A 1 89 ? -7.506 12.580 1.174 1.00 90.00 89 ARG A O 1
ATOM 704 N N . SER A 1 90 ? -6.294 12.800 -0.709 1.00 92.00 90 SER A N 1
ATOM 705 C CA . SER A 1 90 ? -6.690 14.185 -0.985 1.00 92.00 90 SER A CA 1
ATOM 706 C C . SER A 1 90 ? -8.211 14.352 -1.121 1.00 92.00 90 SER A C 1
ATOM 708 O O . SER A 1 90 ? -8.785 15.269 -0.533 1.00 92.00 90 SER A O 1
ATOM 710 N N . ILE A 1 91 ? -8.885 13.449 -1.844 1.00 89.19 91 ILE A N 1
ATOM 711 C CA . ILE A 1 91 ? -10.345 13.494 -2.024 1.00 89.19 91 ILE A CA 1
ATOM 712 C C . ILE A 1 91 ? -11.063 13.221 -0.696 1.00 89.19 91 ILE A C 1
ATOM 714 O O . ILE A 1 91 ? -11.993 13.945 -0.334 1.00 89.19 91 ILE A O 1
ATOM 718 N N . CYS A 1 92 ? -10.620 12.213 0.062 1.00 88.12 92 CYS A N 1
ATOM 719 C CA . CYS A 1 92 ? -11.191 11.910 1.373 1.00 88.12 92 CYS A CA 1
ATOM 720 C C . CYS A 1 92 ? -10.992 13.054 2.376 1.00 88.12 92 CYS A C 1
ATOM 722 O O . CYS A 1 92 ? -11.919 13.367 3.118 1.00 88.12 92 CYS A O 1
ATOM 724 N N . GLU A 1 93 ? -9.823 13.696 2.394 1.00 90.94 93 GLU A N 1
ATOM 725 C CA . GLU A 1 93 ? -9.543 14.854 3.250 1.00 90.94 93 GLU A CA 1
ATOM 726 C C . GLU A 1 93 ? -10.448 16.036 2.903 1.00 90.94 93 GLU A C 1
ATOM 728 O O . GLU A 1 93 ? -11.092 16.588 3.795 1.00 90.94 93 GLU A O 1
ATOM 733 N N . ALA A 1 94 ? -10.569 16.382 1.617 1.00 89.94 94 ALA A N 1
ATOM 734 C CA . ALA A 1 94 ? -11.455 17.453 1.166 1.00 89.94 94 ALA A CA 1
ATOM 735 C C . ALA A 1 94 ? -12.916 17.186 1.563 1.00 89.94 94 ALA A C 1
ATOM 737 O O . ALA A 1 94 ? -13.587 18.065 2.106 1.00 89.94 94 ALA A O 1
ATOM 738 N N . ARG A 1 95 ? -13.391 15.950 1.367 1.00 91.31 95 ARG A N 1
ATOM 739 C CA . ARG A 1 95 ? -14.743 15.539 1.761 1.00 91.31 95 ARG A CA 1
ATOM 740 C C . ARG A 1 95 ? -14.942 15.588 3.272 1.00 91.31 95 ARG A C 1
ATOM 742 O O . ARG A 1 95 ? -15.976 16.063 3.727 1.00 91.31 95 ARG A O 1
ATOM 749 N N . ASN A 1 96 ? -13.975 15.119 4.057 1.00 88.31 96 ASN A N 1
ATOM 750 C CA . ASN A 1 96 ? -14.062 15.165 5.516 1.00 88.31 96 ASN A CA 1
ATOM 751 C C . ASN A 1 96 ? -14.101 16.611 6.021 1.00 88.31 96 ASN A C 1
ATOM 753 O O . ASN A 1 96 ? -14.914 16.930 6.881 1.00 88.31 96 ASN A O 1
ATOM 757 N N . MET A 1 97 ? -13.277 17.496 5.454 1.00 92.12 97 MET A N 1
ATOM 758 C CA . MET A 1 97 ? -13.299 18.924 5.774 1.00 92.12 97 MET A CA 1
ATOM 759 C C . MET A 1 97 ? -14.650 19.565 5.445 1.00 92.12 97 MET A C 1
ATOM 761 O O . MET A 1 97 ? -15.135 20.383 6.223 1.00 92.12 97 MET A O 1
ATOM 765 N N . GLN A 1 98 ? -15.267 19.184 4.325 1.00 89.56 98 GLN A N 1
ATOM 766 C CA . GLN A 1 98 ? -16.595 19.663 3.950 1.00 89.56 98 GLN A CA 1
ATOM 767 C C . GLN A 1 98 ? -17.674 19.147 4.914 1.00 89.56 98 GLN A C 1
ATOM 769 O O . GLN A 1 98 ? -18.406 19.945 5.484 1.00 89.56 98 GLN A O 1
ATOM 774 N N . ALA A 1 99 ? -17.685 17.846 5.210 1.00 87.88 99 ALA A N 1
ATOM 775 C CA . ALA A 1 99 ? -18.625 17.245 6.157 1.00 87.88 99 ALA A CA 1
ATOM 776 C C . ALA A 1 99 ? -18.520 17.857 7.569 1.00 87.88 99 ALA A C 1
ATOM 778 O O . ALA A 1 99 ? -19.529 18.049 8.241 1.00 87.88 99 ALA A O 1
ATOM 779 N N . ILE A 1 100 ? -17.310 18.218 8.017 1.00 88.62 100 ILE A N 1
ATOM 780 C CA . ILE A 1 100 ? -17.111 18.942 9.284 1.00 88.62 100 ILE A CA 1
ATOM 781 C C . ILE A 1 100 ? -17.777 20.323 9.240 1.00 88.62 100 ILE A C 1
ATOM 783 O O . ILE A 1 100 ? -18.410 20.719 10.218 1.00 88.62 100 ILE A O 1
ATOM 787 N N . ARG A 1 101 ? -17.630 21.058 8.129 1.00 92.75 101 ARG A N 1
ATOM 788 C CA . ARG A 1 101 ? -18.225 22.395 7.950 1.00 92.75 101 ARG A CA 1
ATOM 789 C C . ARG A 1 101 ? -19.747 22.343 7.898 1.00 92.75 101 ARG A C 1
ATOM 791 O O . ARG A 1 101 ? -20.389 23.210 8.482 1.00 92.75 101 ARG A O 1
ATOM 798 N N . ASP A 1 102 ? -20.289 21.320 7.250 1.00 91.12 102 ASP A N 1
ATOM 799 C CA . ASP A 1 102 ? -21.732 21.139 7.076 1.00 91.12 102 ASP A CA 1
ATOM 800 C C . ASP A 1 102 ? -22.401 20.540 8.325 1.00 91.12 102 ASP A C 1
ATOM 802 O O . ASP A 1 102 ? -23.622 20.544 8.449 1.00 91.12 102 ASP A O 1
ATOM 806 N N . GLY A 1 103 ? -21.604 20.080 9.297 1.00 89.12 103 GLY A N 1
ATOM 807 C CA . GLY A 1 103 ? -22.113 19.460 10.517 1.00 89.12 103 GLY A CA 1
ATOM 808 C C . GLY A 1 103 ? -22.651 18.046 10.289 1.00 89.12 103 GLY A C 1
ATOM 809 O O . GLY A 1 103 ? -23.471 17.573 11.076 1.00 89.12 103 GLY A O 1
ATOM 810 N N . ASP A 1 104 ? -22.167 17.360 9.253 1.00 87.81 104 ASP A N 1
ATOM 811 C CA . ASP A 1 104 ? -22.580 16.014 8.851 1.00 87.81 104 ASP A CA 1
ATOM 812 C C . ASP A 1 104 ? -21.983 14.939 9.773 1.00 87.81 104 ASP A C 1
ATOM 814 O O . ASP A 1 104 ? -21.157 14.099 9.393 1.00 87.81 104 ASP A O 1
ATOM 818 N N . TRP A 1 105 ? -22.419 14.961 11.026 1.00 88.62 105 TRP A N 1
ATOM 819 C CA . TRP A 1 105 ? -22.061 13.992 12.053 1.00 88.62 105 TRP A CA 1
ATOM 820 C C . TRP A 1 105 ? -23.050 12.827 12.071 1.00 88.62 105 TRP A C 1
ATOM 822 O O . TRP A 1 105 ? -24.246 12.980 11.819 1.00 88.62 105 TRP A O 1
ATOM 832 N N . ALA A 1 106 ? -22.561 11.630 12.384 1.00 86.31 106 ALA A N 1
ATOM 833 C CA . ALA A 1 106 ? -23.428 10.482 12.592 1.00 86.31 106 ALA A CA 1
ATOM 834 C C . ALA A 1 106 ? -24.262 10.664 13.873 1.00 86.31 106 ALA A C 1
ATOM 836 O O . ALA A 1 106 ? -23.753 11.062 14.914 1.00 86.31 106 ALA A O 1
ATOM 837 N N . THR A 1 107 ? -25.544 10.305 13.831 1.00 80.75 107 THR A N 1
ATOM 838 C CA . THR A 1 107 ? -26.496 10.569 14.928 1.00 80.75 107 THR A CA 1
ATOM 839 C C . THR A 1 107 ? -26.126 9.879 16.248 1.00 80.75 107 THR A C 1
ATOM 841 O O . THR A 1 107 ? -26.412 10.399 17.320 1.00 80.75 107 THR A O 1
ATOM 844 N N . ASN A 1 108 ? -25.464 8.719 16.176 1.00 83.38 108 ASN A N 1
ATOM 845 C CA . ASN A 1 108 ? -25.171 7.861 17.332 1.00 83.38 108 ASN A CA 1
ATOM 846 C C . ASN A 1 108 ? -23.671 7.749 17.650 1.00 83.38 108 ASN A C 1
ATOM 848 O O . ASN A 1 108 ? -23.268 6.892 18.437 1.00 83.38 108 ASN A O 1
ATOM 852 N N . SER A 1 109 ? -22.818 8.563 17.024 1.00 77.25 109 SER A N 1
ATOM 853 C CA . SER A 1 109 ? -21.380 8.535 17.288 1.00 77.25 109 SER A CA 1
ATOM 854 C C . SER A 1 109 ? -20.750 9.911 17.102 1.00 77.25 109 SER A C 1
ATOM 856 O O . SER A 1 109 ? -21.285 10.779 16.429 1.00 77.25 109 SER A O 1
ATOM 858 N N . LYS A 1 110 ? -19.564 10.114 17.681 1.00 80.56 110 LYS A N 1
ATOM 859 C CA . LYS A 1 110 ? -18.762 11.329 17.450 1.00 80.56 110 LYS A CA 1
ATOM 860 C C . LYS A 1 110 ? -17.989 11.283 16.118 1.00 80.56 110 LYS A C 1
ATOM 862 O O . LYS A 1 110 ? -16.998 11.990 15.966 1.00 80.56 110 LYS A O 1
ATOM 867 N N . ALA A 1 111 ? -18.379 10.406 15.191 1.00 84.44 111 ALA A N 1
ATOM 868 C CA . ALA A 1 111 ? -17.742 10.254 13.886 1.00 84.44 111 ALA A CA 1
ATOM 869 C C . ALA A 1 111 ? -18.539 10.987 12.797 1.00 84.44 111 ALA A C 1
ATOM 871 O O . ALA A 1 111 ? -19.735 11.237 12.948 1.00 84.44 111 ALA A O 1
ATOM 872 N N . LEU A 1 112 ? -17.877 11.300 11.682 1.00 86.00 112 LEU A N 1
ATOM 873 C CA . LEU A 1 112 ? -18.553 11.822 10.494 1.00 86.00 112 LEU A CA 1
ATOM 874 C C . LEU A 1 112 ? -19.523 10.786 9.921 1.00 86.00 112 LEU A C 1
ATOM 876 O O . LEU A 1 112 ? -19.295 9.575 10.016 1.00 86.00 112 LEU A O 1
ATOM 880 N N . SER A 1 113 ? -20.592 11.272 9.296 1.00 85.88 113 SER A N 1
ATOM 881 C CA . SER A 1 113 ? -21.558 10.427 8.604 1.00 85.88 113 SER A CA 1
ATOM 882 C C . SER A 1 113 ? -20.871 9.593 7.509 1.00 85.88 113 SER A C 1
ATOM 884 O O . SER A 1 113 ? -19.934 10.036 6.831 1.00 85.88 113 SER A O 1
ATOM 886 N N . ASN A 1 114 ? -21.309 8.343 7.344 1.00 86.88 114 ASN A N 1
ATOM 887 C CA . ASN A 1 114 ? -20.800 7.478 6.282 1.00 86.88 114 ASN A CA 1
ATOM 888 C C . ASN A 1 114 ? -21.369 7.955 4.932 1.00 86.88 114 ASN A C 1
ATOM 890 O O . ASN A 1 114 ? -22.591 7.975 4.789 1.00 86.88 114 ASN A O 1
ATOM 894 N N . PRO A 1 115 ? -20.529 8.284 3.934 1.00 83.56 115 PRO A N 1
ATOM 895 C CA . PRO A 1 115 ? -20.994 8.764 2.631 1.00 83.56 115 PRO A CA 1
ATOM 896 C C . PRO A 1 115 ? -21.617 7.660 1.762 1.00 83.56 115 PRO A C 1
ATOM 898 O O . PRO A 1 115 ? -22.156 7.936 0.694 1.00 83.56 115 PRO A O 1
ATOM 901 N N . GLY A 1 116 ? -21.541 6.401 2.201 1.00 88.06 116 GLY A N 1
ATOM 902 C CA . GLY A 1 116 ? -22.105 5.261 1.491 1.00 88.06 116 GLY A CA 1
ATOM 903 C C . GLY A 1 116 ? -21.198 4.716 0.386 1.00 88.06 116 GLY A C 1
ATOM 904 O O . GLY A 1 116 ? -20.137 5.252 0.074 1.00 88.06 116 GLY A O 1
ATOM 905 N N . LYS A 1 117 ? -21.615 3.585 -0.198 1.00 84.56 117 LYS A N 1
ATOM 906 C CA . LYS A 1 117 ? -20.809 2.812 -1.163 1.00 84.56 117 LYS A CA 1
ATOM 907 C C . LYS A 1 117 ? -20.537 3.570 -2.464 1.00 84.56 117 LYS A C 1
ATOM 909 O O . LYS A 1 117 ? -19.457 3.428 -3.026 1.00 84.56 117 LYS A O 1
ATOM 914 N N . GLN A 1 118 ? -21.501 4.369 -2.921 1.00 83.25 118 GLN A N 1
ATOM 915 C CA . GLN A 1 118 ? -21.404 5.110 -4.177 1.00 83.25 118 GLN A CA 1
ATOM 916 C C . GLN A 1 118 ? -20.226 6.091 -4.170 1.00 83.25 118 GLN A C 1
ATOM 918 O O . GLN A 1 118 ? -19.415 6.064 -5.090 1.00 83.25 118 GLN A O 1
ATOM 923 N N . PHE A 1 119 ? -20.054 6.843 -3.081 1.00 86.06 119 PHE A N 1
ATOM 924 C CA . PHE A 1 119 ? -18.922 7.753 -2.911 1.00 86.06 119 PHE A CA 1
ATOM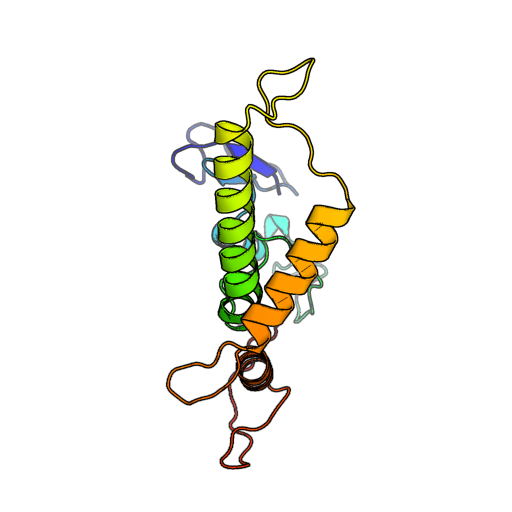 925 C C . PHE A 1 119 ? -17.567 7.051 -3.079 1.00 86.06 119 PHE A C 1
ATOM 927 O O . PHE A 1 119 ? -16.676 7.570 -3.747 1.00 86.06 119 PHE A O 1
ATOM 934 N N . PHE A 1 120 ? -17.396 5.860 -2.498 1.00 81.38 120 PHE A N 1
ATOM 935 C CA . PHE A 1 120 ? -16.133 5.124 -2.599 1.00 81.38 120 PHE A CA 1
ATOM 936 C C . PHE A 1 120 ? -15.857 4.628 -4.021 1.00 81.38 120 PHE A C 1
ATOM 938 O O . PHE A 1 120 ? -14.710 4.667 -4.464 1.00 81.38 120 PHE A O 1
ATOM 945 N N . LEU A 1 121 ? -16.893 4.196 -4.747 1.00 79.31 121 LEU A N 1
ATOM 946 C CA . LEU A 1 121 ? -16.769 3.770 -6.143 1.00 79.31 121 LEU A CA 1
ATOM 947 C C . LEU A 1 121 ? -16.420 4.947 -7.062 1.00 79.31 121 LEU A C 1
ATOM 949 O O . LEU A 1 121 ? -15.507 4.837 -7.879 1.00 79.31 121 LEU A O 1
ATOM 953 N N . GLU A 1 122 ? -17.094 6.083 -6.890 1.00 82.19 122 GLU A N 1
ATOM 954 C CA . GLU A 1 122 ? -16.810 7.316 -7.632 1.00 82.19 122 GLU A CA 1
ATOM 955 C C . GLU A 1 122 ? -15.403 7.842 -7.320 1.00 82.19 122 GLU A C 1
ATOM 957 O O . GLU A 1 122 ? -14.659 8.201 -8.231 1.00 82.19 122 GLU A O 1
ATOM 962 N N . THR A 1 123 ? -14.990 7.799 -6.049 1.00 83.69 123 THR A N 1
ATOM 963 C CA . THR A 1 123 ? -13.635 8.185 -5.627 1.00 83.69 123 THR A CA 1
ATOM 964 C C . THR A 1 123 ? -12.581 7.278 -6.255 1.00 83.69 123 THR A C 1
ATOM 966 O O . THR A 1 123 ? -11.567 7.773 -6.745 1.00 83.69 123 THR A O 1
ATOM 969 N N . ALA A 1 124 ? -12.812 5.961 -6.287 1.00 77.62 124 ALA A N 1
ATOM 970 C CA . ALA A 1 124 ? -11.907 5.017 -6.93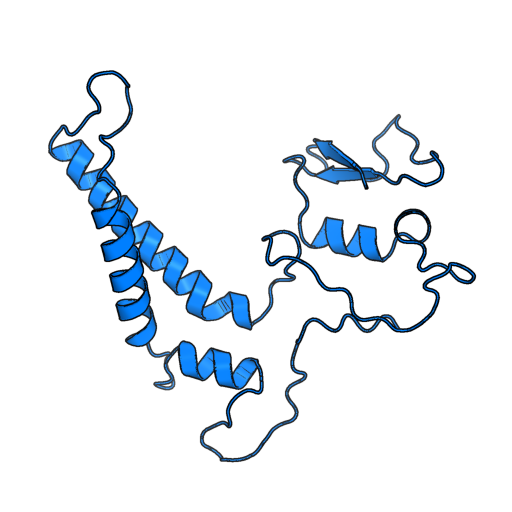6 1.00 77.62 124 ALA A CA 1
ATOM 971 C C . ALA A 1 124 ? -11.763 5.331 -8.432 1.00 77.62 124 ALA A C 1
ATOM 973 O O . ALA A 1 124 ? -10.641 5.451 -8.927 1.00 77.62 124 ALA A O 1
ATOM 974 N N . ALA A 1 125 ? -12.883 5.526 -9.136 1.00 82.00 125 ALA A N 1
ATOM 975 C CA . ALA A 1 125 ? -12.886 5.864 -10.556 1.00 82.00 125 ALA A CA 1
ATOM 976 C C . ALA A 1 125 ? -12.146 7.182 -10.837 1.00 82.00 125 ALA A C 1
ATOM 978 O O . ALA A 1 125 ? -11.325 7.248 -11.754 1.00 82.00 125 ALA A O 1
ATOM 979 N N . GLU A 1 126 ? -12.379 8.210 -10.020 1.00 85.94 126 GLU A N 1
ATOM 980 C CA . GLU A 1 126 ? -11.715 9.507 -10.152 1.00 85.94 126 GLU A CA 1
ATOM 981 C C . GLU A 1 126 ? -10.208 9.413 -9.879 1.00 85.94 126 GLU A C 1
ATOM 983 O O . GLU A 1 126 ? -9.411 9.998 -10.613 1.00 85.94 126 GLU A O 1
ATOM 988 N N . CYS A 1 127 ? -9.785 8.624 -8.887 1.00 84.25 127 CYS A N 1
ATOM 989 C CA . CYS A 1 127 ? -8.366 8.381 -8.623 1.00 84.25 127 CYS A CA 1
ATOM 990 C C . CYS A 1 127 ? -7.671 7.752 -9.835 1.00 84.25 127 CYS A C 1
ATOM 992 O O . CYS A 1 127 ? -6.607 8.217 -10.241 1.00 84.25 127 CYS A O 1
ATOM 994 N N . ILE A 1 128 ? -8.291 6.741 -10.449 1.00 80.31 128 ILE A N 1
ATOM 995 C CA . ILE A 1 128 ? -7.766 6.106 -11.665 1.00 80.31 128 ILE A CA 1
ATOM 996 C C . ILE A 1 128 ? -7.706 7.107 -12.822 1.00 80.31 128 ILE A C 1
ATOM 998 O O . ILE A 1 128 ? -6.686 7.190 -13.506 1.00 80.31 128 ILE A O 1
ATOM 1002 N N . ARG A 1 129 ? -8.752 7.920 -13.015 1.00 85.12 129 ARG A N 1
ATOM 1003 C CA . ARG A 1 129 ? -8.772 8.971 -14.043 1.00 85.12 129 ARG A CA 1
ATOM 1004 C C . ARG A 1 129 ? -7.619 9.957 -13.874 1.00 85.12 129 ARG A C 1
ATOM 1006 O O . ARG A 1 129 ? -6.944 10.262 -14.852 1.00 85.12 129 ARG A O 1
ATOM 1013 N N . ARG A 1 130 ? -7.379 10.432 -12.649 1.00 87.19 130 ARG A N 1
ATOM 1014 C CA . ARG A 1 130 ? -6.291 11.373 -12.346 1.00 87.19 130 ARG A CA 1
ATOM 1015 C C . ARG A 1 130 ? -4.926 10.759 -12.600 1.00 87.19 130 ARG A C 1
ATOM 1017 O O . ARG A 1 130 ? -4.121 11.375 -13.283 1.00 87.19 130 ARG A O 1
ATOM 1024 N N . VAL A 1 131 ? -4.686 9.540 -12.122 1.00 83.25 131 VAL A N 1
ATOM 1025 C CA . VAL A 1 131 ? -3.402 8.857 -12.346 1.00 83.25 131 VAL A CA 1
ATOM 1026 C C . VAL A 1 131 ? -3.144 8.600 -13.828 1.00 83.25 131 VAL A C 1
ATOM 1028 O O . VAL A 1 131 ? -2.015 8.763 -14.278 1.00 83.25 131 VAL A O 1
ATOM 1031 N N . ASN A 1 132 ? -4.177 8.276 -14.605 1.00 78.81 132 ASN A N 1
ATOM 1032 C CA . ASN A 1 132 ? -4.040 8.079 -16.049 1.00 78.81 132 ASN A CA 1
ATOM 1033 C C . ASN A 1 132 ? -3.744 9.375 -16.822 1.00 78.81 132 ASN A C 1
ATOM 1035 O O . ASN A 1 132 ? -3.160 9.311 -17.901 1.00 78.81 132 ASN A O 1
ATOM 1039 N N . LEU A 1 133 ? -4.157 10.534 -16.298 1.00 84.31 133 LEU A N 1
ATOM 1040 C CA . LEU A 1 133 ? -3.874 11.850 -16.886 1.00 84.31 133 LEU A CA 1
ATOM 1041 C C . LEU A 1 133 ? -2.513 12.408 -16.471 1.00 84.31 133 LEU A C 1
ATOM 1043 O O . LEU A 1 133 ? -2.010 13.338 -17.098 1.00 84.31 133 LEU A O 1
ATOM 1047 N N . GLU A 1 134 ? -1.929 11.879 -15.404 1.00 84.38 134 GLU A N 1
ATOM 1048 C CA . GLU A 1 134 ? -0.624 12.313 -14.951 1.00 84.38 134 GLU A CA 1
ATOM 1049 C C . GLU A 1 134 ? 0.476 11.765 -15.844 1.00 84.38 134 GLU A C 1
ATOM 1051 O O . GLU A 1 134 ? 0.577 10.565 -16.106 1.00 84.38 134 GLU A O 1
ATOM 1056 N N . VAL A 1 135 ? 1.337 12.684 -16.249 1.00 81.75 135 VAL A N 1
ATOM 1057 C CA . VAL A 1 135 ? 2.562 12.406 -16.975 1.00 81.75 135 VAL A CA 1
ATOM 1058 C C . VAL A 1 135 ? 3.741 12.895 -16.150 1.00 81.75 135 VAL A C 1
ATOM 1060 O O . VAL A 1 135 ? 3.628 13.872 -15.403 1.00 81.75 135 VAL A O 1
ATOM 1063 N N . ASP A 1 136 ? 4.869 12.205 -16.256 1.00 74.31 136 ASP A N 1
ATOM 1064 C CA . ASP A 1 136 ? 6.117 12.697 -15.689 1.00 74.31 136 ASP A CA 1
ATOM 1065 C C . ASP A 1 136 ? 6.732 13.809 -16.560 1.00 74.31 136 ASP A C 1
ATOM 1067 O O . ASP A 1 136 ? 6.188 14.207 -17.592 1.00 74.31 136 ASP A O 1
ATOM 1071 N N . ASN A 1 137 ? 7.885 14.334 -16.142 1.00 75.06 137 ASN A N 1
ATOM 1072 C CA . ASN A 1 137 ? 8.582 15.404 -16.865 1.00 75.06 137 ASN A CA 1
ATOM 1073 C C . ASN A 1 137 ? 9.006 15.003 -18.291 1.00 75.06 137 ASN A C 1
ATOM 1075 O O . ASN A 1 137 ? 9.328 15.878 -19.091 1.00 75.06 137 ASN A O 1
ATOM 1079 N N . ALA A 1 138 ? 9.025 13.704 -18.610 1.00 72.62 138 ALA A N 1
ATOM 1080 C CA . ALA A 1 138 ? 9.300 13.189 -19.947 1.00 72.62 138 ALA A CA 1
ATOM 1081 C C . ALA A 1 138 ? 8.016 12.989 -20.777 1.00 72.62 138 ALA A C 1
ATOM 1083 O O . ALA A 1 138 ? 8.083 12.496 -21.901 1.00 72.62 138 ALA A O 1
ATOM 1084 N N . GLY A 1 139 ? 6.847 13.365 -20.244 1.00 75.75 139 GLY A N 1
ATOM 1085 C CA . GLY A 1 139 ? 5.553 13.201 -20.903 1.00 75.75 139 GLY A CA 1
ATOM 1086 C C . GLY A 1 139 ? 5.015 11.770 -20.854 1.00 75.75 139 GLY A C 1
ATOM 1087 O O . GLY A 1 139 ? 4.041 11.465 -21.543 1.00 75.75 139 GLY A O 1
ATOM 1088 N N . LEU A 1 140 ? 5.623 10.883 -20.059 1.00 73.00 140 LEU A N 1
ATOM 1089 C CA . LEU A 1 140 ? 5.206 9.490 -19.968 1.00 73.00 140 LEU A CA 1
ATOM 1090 C C . LEU A 1 140 ? 4.130 9.331 -18.895 1.00 73.00 140 LEU A C 1
ATOM 1092 O O . LEU A 1 140 ? 4.332 9.734 -17.749 1.00 73.00 140 LEU A O 1
ATOM 1096 N N . ASN A 1 141 ? 2.999 8.715 -19.245 1.00 79.62 141 ASN A N 1
ATOM 1097 C CA . ASN A 1 141 ? 1.982 8.409 -18.244 1.00 79.62 141 ASN A CA 1
ATOM 1098 C C . ASN A 1 141 ? 2.473 7.313 -17.279 1.00 79.62 141 ASN A C 1
ATOM 1100 O O . ASN A 1 141 ? 3.288 6.452 -17.635 1.00 79.62 141 ASN A O 1
ATOM 1104 N N . TRP A 1 142 ? 1.985 7.338 -16.037 1.00 73.44 142 TRP A N 1
ATOM 1105 C CA . TRP A 1 142 ? 2.458 6.401 -15.011 1.00 73.44 142 TRP A CA 1
ATOM 1106 C C . TRP A 1 142 ? 2.169 4.937 -15.346 1.00 73.44 142 TRP A C 1
ATOM 1108 O O . TRP A 1 142 ? 2.975 4.075 -15.012 1.00 73.44 142 TRP A O 1
ATOM 1118 N N . ALA A 1 143 ? 1.064 4.651 -16.040 1.00 69.94 143 ALA A N 1
ATOM 1119 C CA . ALA A 1 143 ? 0.731 3.296 -16.477 1.00 69.94 143 ALA A CA 1
ATOM 1120 C C . ALA A 1 143 ? 1.786 2.737 -17.447 1.00 69.94 143 ALA A C 1
ATOM 1122 O O . ALA A 1 143 ? 2.312 1.649 -17.234 1.00 69.94 143 ALA A O 1
ATOM 1123 N N . LYS A 1 144 ? 2.161 3.516 -18.466 1.00 70.38 144 LYS A N 1
ATOM 1124 C CA . LYS A 1 144 ? 3.205 3.193 -19.444 1.00 70.38 144 LYS A CA 1
ATOM 1125 C C . LYS A 1 144 ? 4.551 3.041 -18.751 1.00 70.38 144 LYS A C 1
ATOM 1127 O O . LYS A 1 144 ? 5.263 2.088 -19.037 1.00 70.38 144 LYS A O 1
ATOM 1132 N N . LYS A 1 145 ? 4.877 3.915 -17.794 1.00 72.12 145 LYS A N 1
ATOM 1133 C CA . LYS A 1 145 ? 6.099 3.792 -16.989 1.00 72.12 145 LYS A CA 1
ATOM 1134 C C . LYS A 1 145 ? 6.162 2.468 -16.229 1.00 72.12 145 LYS A C 1
ATOM 1136 O O . LYS A 1 145 ? 7.172 1.778 -16.303 1.00 72.12 145 LYS A O 1
ATOM 1141 N N . SER A 1 146 ? 5.073 2.077 -15.571 1.00 67.81 146 SER A N 1
ATOM 1142 C CA . SER A 1 146 ? 4.994 0.786 -14.884 1.00 67.81 146 SER A CA 1
ATOM 1143 C C . SER A 1 146 ? 5.100 -0.397 -15.838 1.00 67.81 146 SER A C 1
ATOM 1145 O O . SER A 1 146 ? 5.766 -1.372 -15.507 1.00 67.81 146 SER A O 1
ATOM 1147 N N . MET A 1 147 ? 4.503 -0.315 -17.030 1.00 64.88 147 MET A N 1
ATOM 1148 C CA . MET A 1 147 ? 4.650 -1.365 -18.040 1.00 64.88 147 MET A CA 1
ATOM 1149 C C . MET A 1 147 ? 6.102 -1.497 -18.526 1.00 64.88 147 MET A C 1
ATOM 1151 O O . MET A 1 147 ? 6.580 -2.620 -18.662 1.00 64.88 147 MET A O 1
ATOM 1155 N N . LEU A 1 148 ? 6.819 -0.382 -18.719 1.00 65.75 148 LEU A N 1
ATOM 1156 C CA . LEU A 1 148 ? 8.249 -0.394 -19.059 1.00 65.75 148 LEU A CA 1
ATOM 1157 C C . LEU A 1 148 ? 9.096 -1.033 -17.948 1.00 65.75 148 LEU A C 1
ATOM 1159 O O . LEU A 1 148 ? 9.941 -1.878 -18.229 1.00 65.75 148 LEU A O 1
ATOM 1163 N N . GLU A 1 149 ? 8.869 -0.656 -16.689 1.00 63.44 149 GLU A N 1
ATOM 1164 C CA . GLU A 1 149 ? 9.644 -1.168 -15.548 1.00 63.44 149 GLU A CA 1
ATOM 1165 C C . GLU A 1 149 ? 9.355 -2.643 -15.233 1.00 63.44 149 GLU A C 1
ATOM 1167 O O . GLU A 1 149 ? 10.251 -3.361 -14.796 1.00 63.44 149 GLU A O 1
ATOM 1172 N N . CYS A 1 150 ? 8.139 -3.124 -15.510 1.00 57.91 150 CYS A N 1
ATOM 1173 C CA . CYS A 1 150 ? 7.786 -4.542 -15.382 1.00 57.91 150 CYS A CA 1
ATOM 1174 C C . CYS A 1 150 ? 8.205 -5.384 -16.604 1.00 57.91 150 CYS A C 1
ATOM 1176 O O . CYS A 1 150 ? 7.876 -6.567 -16.662 1.00 57.91 150 CYS A O 1
ATOM 1178 N N . GLY A 1 151 ? 8.874 -4.794 -17.604 1.00 59.25 151 GLY A N 1
ATOM 1179 C CA . GLY A 1 151 ? 9.269 -5.490 -18.835 1.00 59.25 151 GLY A CA 1
ATOM 1180 C C . GLY A 1 151 ? 8.093 -5.914 -19.725 1.00 59.25 151 GLY A C 1
ATOM 1181 O O . GLY A 1 151 ? 8.240 -6.808 -20.555 1.00 59.25 151 GLY A O 1
ATOM 1182 N N . LEU A 1 152 ? 6.923 -5.292 -19.557 1.00 56.28 152 LEU A N 1
ATOM 1183 C CA . LEU A 1 152 ? 5.705 -5.564 -20.330 1.00 56.28 152 LEU A CA 1
ATOM 1184 C C . LEU A 1 152 ? 5.568 -4.660 -21.565 1.00 56.28 152 LEU A C 1
ATOM 1186 O O . LEU A 1 152 ? 4.618 -4.810 -22.332 1.00 56.28 152 LEU A O 1
ATOM 1190 N N . ASP A 1 153 ? 6.482 -3.707 -21.753 1.00 60.41 153 ASP A N 1
ATOM 1191 C CA . ASP A 1 153 ? 6.456 -2.739 -22.848 1.00 60.41 153 ASP A CA 1
ATOM 1192 C C . ASP A 1 153 ? 7.872 -2.254 -23.196 1.00 60.41 153 ASP A C 1
ATOM 1194 O O . ASP A 1 153 ? 8.800 -2.379 -22.394 1.00 60.41 153 ASP A O 1
ATOM 1198 N N . VAL A 1 154 ? 8.034 -1.680 -24.388 1.00 66.12 154 VAL A N 1
ATOM 1199 C CA . VAL A 1 154 ? 9.311 -1.200 -24.935 1.00 66.12 154 VAL A CA 1
ATOM 1200 C C . VAL A 1 154 ? 9.410 0.326 -24.867 1.00 66.12 154 VAL A C 1
ATOM 1202 O O . VAL A 1 154 ? 8.428 1.018 -25.170 1.00 66.12 154 VAL A O 1
ATOM 1205 N N . PRO A 1 155 ? 10.580 0.885 -24.494 1.00 66.00 155 PRO A N 1
ATOM 1206 C CA . PRO A 1 155 ? 10.791 2.328 -24.517 1.00 66.00 155 PRO A CA 1
ATOM 1207 C C . PRO A 1 155 ? 10.694 2.896 -25.941 1.00 66.00 155 PRO A C 1
ATOM 1209 O O . PRO A 1 155 ? 10.702 2.166 -26.931 1.00 66.00 155 PRO A O 1
ATOM 1212 N N . ALA A 1 156 ? 10.622 4.225 -26.055 1.00 67.38 156 ALA A N 1
ATOM 1213 C CA . ALA A 1 156 ? 10.443 4.918 -27.336 1.00 67.38 156 ALA A CA 1
ATOM 1214 C C . ALA A 1 156 ? 11.578 4.682 -28.356 1.00 67.38 156 ALA A C 1
ATOM 1216 O O . ALA A 1 156 ? 11.381 4.916 -29.545 1.00 67.38 156 ALA A O 1
ATOM 1217 N N . ASP A 1 157 ? 12.746 4.212 -27.911 1.00 72.88 157 ASP A N 1
ATOM 1218 C CA . ASP A 1 157 ? 13.856 3.816 -28.783 1.00 72.88 157 ASP A CA 1
ATOM 1219 C C . ASP A 1 157 ? 13.655 2.435 -29.435 1.00 72.88 157 ASP A C 1
ATOM 1221 O O . ASP A 1 157 ? 14.445 2.046 -30.292 1.00 72.88 157 ASP A O 1
ATOM 1225 N N . GLY A 1 158 ? 12.595 1.704 -29.070 1.00 67.69 158 GLY A N 1
ATOM 1226 C CA . GLY A 1 158 ? 12.230 0.413 -29.653 1.00 67.69 158 GLY A CA 1
ATOM 1227 C C . GLY A 1 158 ? 13.182 -0.727 -29.294 1.00 67.69 158 GLY A C 1
ATOM 1228 O O . GLY A 1 158 ? 13.072 -1.815 -29.861 1.00 67.69 158 GLY A O 1
ATOM 1229 N N . VAL A 1 159 ? 14.118 -0.500 -28.369 1.00 68.00 159 VAL A N 1
ATOM 1230 C CA . VAL A 1 159 ? 15.124 -1.490 -27.987 1.00 68.00 159 VAL A CA 1
ATOM 1231 C C . VAL A 1 159 ? 14.750 -2.090 -26.641 1.00 68.00 159 VAL A C 1
ATOM 1233 O O . VAL A 1 159 ? 14.697 -1.400 -25.624 1.00 68.00 159 VAL A O 1
ATOM 1236 N N . TRP A 1 160 ? 14.549 -3.408 -26.624 1.00 57.50 160 TRP A N 1
ATOM 1237 C CA . TRP A 1 160 ? 14.480 -4.175 -25.385 1.00 57.50 160 TRP A CA 1
ATOM 1238 C C . TRP A 1 160 ? 15.826 -4.081 -24.678 1.00 57.50 160 TRP A C 1
ATOM 1240 O O . TRP A 1 160 ? 16.814 -4.691 -25.088 1.00 57.50 160 TRP A O 1
ATOM 1250 N N . LYS A 1 161 ? 15.878 -3.277 -23.621 1.00 57.72 161 LYS A N 1
ATOM 1251 C CA . LYS A 1 161 ? 17.019 -3.256 -22.714 1.00 57.72 161 LYS A CA 1
ATOM 1252 C C . LYS A 1 161 ? 16.763 -4.307 -21.657 1.00 57.72 161 LYS A C 1
ATOM 1254 O O . LYS A 1 161 ? 15.643 -4.430 -21.167 1.00 57.72 161 LYS A O 1
ATOM 1259 N N . LEU A 1 162 ? 17.802 -5.060 -21.321 1.00 45.19 162 LEU A N 1
ATOM 1260 C CA . LEU A 1 162 ? 17.769 -5.966 -20.186 1.00 45.19 162 LEU A CA 1
ATOM 1261 C C . LEU A 1 162 ? 17.719 -5.091 -18.931 1.00 45.19 162 LEU A C 1
ATOM 1263 O O . LEU A 1 162 ? 18.742 -4.681 -18.391 1.00 45.19 162 LEU A O 1
ATOM 1267 N N . VAL A 1 163 ? 16.511 -4.699 -18.546 1.00 45.12 163 VAL A N 1
ATOM 1268 C CA . VAL A 1 163 ? 16.250 -4.227 -17.198 1.00 45.12 163 VAL A CA 1
ATOM 1269 C C . VAL A 1 163 ? 16.155 -5.502 -16.386 1.00 45.12 163 VAL A C 1
ATOM 1271 O O . VAL A 1 163 ? 15.466 -6.437 -16.792 1.00 45.12 163 VAL A O 1
ATOM 1274 N N . GLU A 1 164 ? 16.897 -5.578 -15.291 1.00 41.28 164 GLU A N 1
ATOM 1275 C CA . GLU A 1 164 ? 16.687 -6.607 -14.285 1.00 41.28 164 GLU A CA 1
ATOM 1276 C C . GLU A 1 164 ? 15.242 -6.429 -13.807 1.00 41.28 164 GLU A C 1
ATOM 1278 O O . GLU A 1 164 ? 14.931 -5.555 -13.001 1.00 41.28 164 GLU A O 1
ATOM 1283 N N . SER A 1 165 ? 14.313 -7.133 -14.453 1.00 38.06 165 SER A N 1
ATOM 1284 C CA . SER A 1 165 ? 12.912 -7.097 -14.092 1.00 38.06 165 SER A CA 1
ATOM 1285 C C . SER A 1 165 ? 12.865 -7.711 -12.706 1.00 38.06 165 SER A C 1
ATOM 1287 O O . SER A 1 165 ? 13.012 -8.928 -12.575 1.00 38.06 165 SER A O 1
ATOM 1289 N N . TYR A 1 166 ? 12.685 -6.875 -11.686 1.00 42.22 166 TYR A N 1
ATOM 1290 C CA . TYR A 1 166 ? 12.325 -7.296 -10.339 1.00 42.22 166 TYR A CA 1
ATOM 1291 C C . TYR A 1 166 ? 10.882 -7.815 -10.382 1.00 42.22 166 TYR A C 1
ATOM 1293 O O . TYR A 1 166 ? 10.000 -7.317 -9.706 1.00 42.22 166 TYR A O 1
ATOM 1301 N N . VAL A 1 167 ? 10.610 -8.816 -11.223 1.00 35.16 167 VAL A N 1
ATOM 1302 C CA . VAL A 1 167 ? 9.682 -9.852 -10.799 1.00 35.16 167 VAL A CA 1
ATOM 1303 C C . VAL A 1 167 ? 10.353 -10.398 -9.553 1.00 35.16 167 VAL A C 1
ATOM 1305 O O . VAL A 1 167 ? 11.551 -10.682 -9.598 1.00 35.16 167 VAL A O 1
ATOM 1308 N N . SER A 1 168 ? 9.633 -10.483 -8.447 1.00 35.25 168 SER A N 1
ATOM 1309 C CA . SER A 1 168 ? 10.115 -10.952 -7.148 1.00 35.25 168 SER A CA 1
ATOM 1310 C C . SER A 1 168 ? 10.504 -12.444 -7.191 1.00 35.25 168 SER A C 1
ATOM 1312 O O . SER A 1 168 ? 10.070 -13.258 -6.383 1.00 35.25 168 SER A O 1
ATOM 1314 N N . SER A 1 169 ? 11.323 -12.865 -8.157 1.00 31.78 169 SER A N 1
ATOM 1315 C CA . SER A 1 169 ? 12.143 -14.051 -8.048 1.00 31.78 169 SER A CA 1
ATOM 1316 C C . SER A 1 169 ? 13.286 -13.684 -7.117 1.00 31.78 169 SER A C 1
ATOM 1318 O O . SER A 1 169 ? 14.332 -13.187 -7.538 1.00 31.78 169 SER A O 1
ATOM 1320 N N . TRP A 1 170 ? 13.058 -13.898 -5.829 1.00 35.91 170 TRP A N 1
ATOM 1321 C CA . TRP A 1 170 ? 14.130 -13.953 -4.854 1.00 35.91 170 TRP A CA 1
ATOM 1322 C C . TRP A 1 170 ? 15.0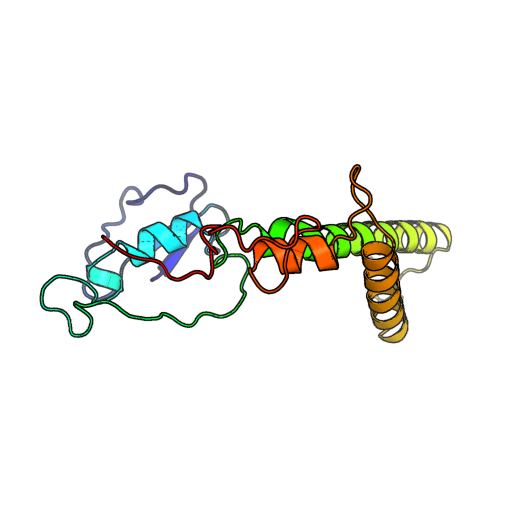76 -15.083 -5.278 1.00 35.91 170 TRP A C 1
ATOM 1324 O O . TRP A 1 170 ? 14.785 -16.261 -5.078 1.00 35.91 170 TRP A O 1
ATOM 1334 N N . ARG A 1 171 ? 16.182 -14.736 -5.946 1.00 26.62 171 ARG A N 1
ATOM 1335 C CA . ARG A 1 171 ? 17.304 -15.654 -6.157 1.00 26.62 171 ARG A CA 1
ATOM 1336 C C . ARG A 1 171 ? 18.174 -15.597 -4.912 1.00 26.62 171 ARG A C 1
ATOM 1338 O O . ARG A 1 171 ? 18.868 -14.611 -4.691 1.00 26.62 171 ARG A O 1
ATOM 1345 N N . LEU A 1 172 ? 18.113 -16.648 -4.106 1.00 28.61 172 LEU A N 1
ATOM 1346 C CA . LEU A 1 172 ? 19.094 -16.893 -3.056 1.00 28.61 172 LEU A CA 1
ATOM 1347 C C . LEU A 1 172 ? 20.332 -17.503 -3.726 1.00 28.61 172 LEU A C 1
ATOM 1349 O O . LEU A 1 172 ? 20.248 -18.597 -4.277 1.00 28.61 172 LEU A O 1
ATOM 1353 N N . THR A 1 173 ? 21.440 -16.761 -3.741 1.00 30.89 173 THR A N 1
ATOM 1354 C CA . THR A 1 173 ? 22.776 -17.296 -4.060 1.00 30.89 173 THR A CA 1
ATOM 1355 C C . THR A 1 173 ? 23.375 -18.007 -2.863 1.00 30.89 173 THR A C 1
ATOM 1357 O O . THR A 1 173 ? 23.218 -17.450 -1.751 1.00 30.89 173 THR A O 1
#